Protein AF-A0A3D0TTA3-F1 (afdb_monomer)

Structure (mmCIF, N/CA/C/O backbone):
data_AF-A0A3D0TTA3-F1
#
_entry.id   AF-A0A3D0TTA3-F1
#
loop_
_atom_site.group_PDB
_atom_site.id
_atom_site.type_symbol
_atom_site.label_atom_id
_atom_site.label_alt_id
_atom_site.label_comp_id
_atom_site.label_asym_id
_atom_site.label_entity_id
_atom_site.label_seq_id
_atom_site.pdbx_PDB_ins_code
_atom_site.Cartn_x
_atom_site.Cartn_y
_atom_site.Cartn_z
_atom_site.occupancy
_atom_site.B_iso_or_equiv
_atom_site.auth_seq_id
_atom_site.auth_comp_id
_atom_site.auth_asym_id
_atom_site.auth_atom_id
_atom_site.pdbx_PDB_model_num
ATOM 1 N N . MET A 1 1 ? -46.664 2.300 39.698 1.00 46.31 1 MET A N 1
ATOM 2 C CA . MET A 1 1 ? -46.956 2.041 38.271 1.00 46.31 1 MET A CA 1
ATOM 3 C C . MET A 1 1 ? -46.250 3.146 37.490 1.00 46.31 1 MET A C 1
ATOM 5 O O . MET A 1 1 ? -46.708 4.269 37.565 1.00 46.31 1 MET A O 1
ATOM 9 N N . SER A 1 2 ? -45.075 3.011 36.890 1.00 45.66 2 SER A N 1
ATOM 10 C CA . SER A 1 2 ? -44.279 1.875 36.420 1.00 45.66 2 SER A CA 1
ATOM 11 C C . SER A 1 2 ? -42.806 2.312 36.422 1.00 45.66 2 SER A C 1
ATOM 13 O O . SER A 1 2 ? -42.470 3.299 35.767 1.00 45.66 2 SER A O 1
ATOM 15 N N . GLU A 1 3 ? -41.938 1.603 37.144 1.00 55.78 3 GLU A N 1
ATOM 16 C CA . GLU A 1 3 ? -40.489 1.761 37.000 1.00 55.78 3 GLU A CA 1
ATOM 17 C C . GLU A 1 3 ? -40.091 1.229 35.620 1.00 55.78 3 GLU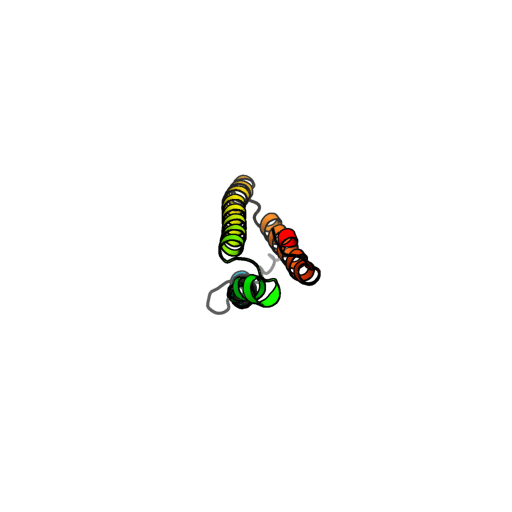 A C 1
ATOM 19 O O . GLU A 1 3 ? -40.266 0.049 35.313 1.00 55.78 3 GLU A O 1
ATOM 24 N N . ILE A 1 4 ? -39.633 2.124 34.747 1.00 57.41 4 ILE A N 1
ATOM 25 C CA . ILE A 1 4 ? -39.170 1.763 33.411 1.00 57.41 4 ILE A CA 1
ATOM 26 C C . ILE A 1 4 ? -37.811 1.086 33.580 1.00 57.41 4 ILE A C 1
ATOM 28 O O . ILE A 1 4 ? -36.808 1.724 33.895 1.00 57.41 4 ILE A O 1
ATOM 32 N N . ASN A 1 5 ? -37.839 -0.232 33.396 1.00 52.06 5 ASN A N 1
ATOM 33 C CA . ASN A 1 5 ? -36.712 -1.147 33.329 1.00 52.06 5 ASN A CA 1
ATOM 34 C C . ASN A 1 5 ? -35.611 -0.567 32.425 1.00 52.06 5 ASN A C 1
ATOM 36 O O . ASN A 1 5 ? -35.766 -0.474 31.204 1.00 52.06 5 ASN A O 1
ATOM 40 N N . GLN A 1 6 ? -34.520 -0.118 33.047 1.00 57.94 6 GLN A N 1
ATOM 41 C CA . GLN A 1 6 ? -33.352 0.393 32.351 1.00 57.94 6 GLN A CA 1
ATOM 42 C C . GLN A 1 6 ? -32.693 -0.765 31.609 1.00 57.94 6 GLN A C 1
ATOM 44 O O . GLN A 1 6 ? -31.997 -1.575 32.212 1.00 57.94 6 GLN A O 1
ATOM 49 N N . ASN A 1 7 ? -32.960 -0.813 30.302 1.00 45.34 7 ASN A N 1
ATOM 50 C CA . ASN A 1 7 ? -32.182 -1.467 29.256 1.00 45.34 7 ASN A CA 1
ATOM 51 C C . ASN A 1 7 ? -30.896 -2.112 29.777 1.00 45.34 7 ASN A C 1
ATOM 53 O O . ASN A 1 7 ? -29.924 -1.413 30.074 1.00 45.34 7 ASN A O 1
ATOM 57 N N . GLU A 1 8 ? -30.888 -3.444 29.829 1.00 54.41 8 GLU A N 1
ATOM 58 C CA . GLU A 1 8 ? -29.677 -4.234 29.987 1.00 54.41 8 GLU A CA 1
ATOM 59 C C . GLU A 1 8 ? -28.659 -3.810 28.922 1.00 54.41 8 GLU A C 1
ATOM 61 O O . GLU A 1 8 ? -28.675 -4.256 27.770 1.00 54.41 8 GLU A O 1
ATOM 66 N N . VAL A 1 9 ? -27.757 -2.909 29.307 1.00 57.34 9 VAL A N 1
ATOM 67 C CA . VAL A 1 9 ? -26.576 -2.562 28.532 1.00 57.34 9 VAL A CA 1
ATOM 68 C C . VAL A 1 9 ? -25.753 -3.839 28.465 1.00 57.34 9 VAL A C 1
ATOM 70 O O . VAL A 1 9 ? -25.035 -4.167 29.412 1.00 57.34 9 VAL A O 1
ATOM 73 N N . LYS A 1 10 ? -25.903 -4.598 27.368 1.00 54.66 10 LYS A N 1
ATOM 74 C CA . LYS A 1 10 ? -25.108 -5.795 27.069 1.00 54.66 10 LYS A CA 1
ATOM 75 C C . LYS A 1 10 ? -23.642 -5.453 27.307 1.00 54.66 10 LYS A C 1
ATOM 77 O O . LYS A 1 10 ? -23.021 -4.764 26.496 1.00 54.66 10 LYS A O 1
ATOM 82 N N . LYS A 1 11 ? -23.102 -5.911 28.443 1.00 53.94 11 LYS A N 1
ATOM 83 C CA . LYS A 1 11 ? -21.694 -5.727 28.789 1.00 53.94 11 LYS A CA 1
ATOM 84 C C . LYS A 1 11 ? -20.886 -6.284 27.618 1.00 53.94 11 LYS A C 1
ATOM 86 O O . LYS A 1 11 ? -21.100 -7.444 27.259 1.00 53.94 11 LYS A O 1
ATOM 91 N N . PRO A 1 12 ? -20.005 -5.488 26.988 1.00 56.84 12 PRO A N 1
ATOM 92 C CA . PRO A 1 12 ? -19.206 -5.983 25.884 1.00 56.84 12 PRO A CA 1
ATOM 93 C C . PRO A 1 12 ? -18.424 -7.185 26.401 1.00 56.84 12 PRO A C 1
ATOM 95 O O . PRO A 1 12 ? -17.673 -7.071 27.370 1.00 56.84 12 PRO A O 1
ATOM 98 N N . THR A 1 13 ? -18.658 -8.348 25.798 1.00 59.16 13 THR A N 1
ATOM 99 C CA . THR A 1 13 ? -17.958 -9.589 26.121 1.00 59.16 13 THR A CA 1
ATOM 100 C C . THR A 1 13 ? -16.466 -9.342 25.913 1.00 59.16 13 THR A C 1
ATOM 102 O O . THR A 1 13 ? -16.001 -9.252 24.775 1.00 59.16 13 THR A O 1
ATOM 105 N N . LYS A 1 14 ? -15.739 -9.136 27.015 1.00 52.34 14 LYS A N 1
ATOM 106 C CA . LYS A 1 14 ? -14.292 -8.926 27.027 1.00 52.34 14 LYS A CA 1
ATOM 107 C C . LYS A 1 14 ? -13.627 -10.286 26.864 1.00 52.34 14 LYS A C 1
ATOM 109 O O . LYS A 1 14 ? -13.604 -11.071 27.805 1.00 52.34 14 LYS A O 1
ATOM 114 N N . PHE A 1 15 ? -13.087 -10.557 25.685 1.00 56.12 15 PHE A N 1
ATOM 115 C CA . PHE A 1 15 ? -12.157 -11.666 25.486 1.00 56.12 15 PHE A CA 1
ATOM 116 C C . PHE A 1 15 ? -10.745 -11.086 25.685 1.00 56.12 15 PHE A C 1
ATOM 118 O O . PHE A 1 15 ? -10.434 -10.046 25.106 1.00 56.12 15 PHE A O 1
ATOM 125 N N . PHE A 1 16 ? -9.931 -11.658 26.580 1.00 63.03 16 PHE A N 1
ATOM 126 C CA . PHE A 1 16 ? -8.595 -11.133 26.947 1.00 63.03 16 PHE A CA 1
ATOM 127 C C . PHE A 1 16 ? -8.538 -9.671 27.461 1.00 63.03 16 PHE A C 1
ATOM 129 O O . PHE A 1 16 ? -7.488 -9.040 27.445 1.00 63.03 16 PHE A O 1
ATOM 136 N N . GLY A 1 17 ? -9.653 -9.094 27.928 1.00 71.44 17 GLY A N 1
ATOM 137 C CA . GLY A 1 17 ? -9.698 -7.692 28.380 1.00 71.44 17 GLY A CA 1
ATOM 138 C C . GLY A 1 17 ? -9.829 -6.651 27.255 1.00 71.44 17 GLY A C 1
ATOM 139 O O . GLY A 1 17 ? -9.994 -5.466 27.546 1.00 71.44 17 GLY A O 1
ATOM 140 N N . LEU A 1 18 ? -9.849 -7.086 25.991 1.00 75.56 18 LEU A N 1
ATOM 141 C CA . LEU A 1 18 ? -10.022 -6.253 24.799 1.00 75.56 18 LEU A CA 1
ATOM 142 C C . LEU A 1 18 ? -11.474 -6.288 24.299 1.00 75.56 18 LEU A C 1
ATOM 144 O O . LEU A 1 18 ? -12.217 -7.249 24.517 1.00 75.56 18 LEU A O 1
ATOM 148 N N . SER A 1 19 ? -11.907 -5.216 23.627 1.00 82.19 19 SER A N 1
ATOM 149 C CA . SER A 1 19 ? -13.245 -5.178 23.027 1.00 82.19 19 SER A CA 1
ATOM 150 C C . SER A 1 19 ? -13.318 -6.090 21.797 1.00 82.19 19 SER A C 1
ATOM 152 O O . SER A 1 19 ? -12.354 -6.212 21.040 1.00 82.19 19 SER A O 1
ATOM 154 N N . ARG A 1 20 ? -14.490 -6.687 21.545 1.00 79.06 20 ARG A N 1
ATOM 155 C CA . ARG A 1 20 ? -14.738 -7.531 20.360 1.00 79.06 20 ARG A CA 1
ATOM 156 C C . ARG A 1 20 ? -14.396 -6.823 19.040 1.00 79.06 20 ARG A C 1
ATOM 158 O O . ARG A 1 20 ? -13.929 -7.469 18.106 1.00 79.06 20 ARG A O 1
ATOM 165 N N . ASN A 1 21 ? -14.578 -5.503 18.981 1.00 80.94 21 ASN A N 1
ATOM 166 C CA . ASN A 1 21 ? -14.219 -4.694 17.816 1.00 80.94 21 ASN A CA 1
ATOM 167 C C . ASN A 1 21 ? -12.706 -4.644 17.589 1.00 80.94 21 ASN A C 1
ATOM 169 O O . ASN A 1 21 ? -12.279 -4.708 16.443 1.00 80.94 21 ASN A O 1
ATOM 173 N N . VAL A 1 22 ? -11.901 -4.572 18.653 1.00 84.88 22 VAL A N 1
ATOM 174 C CA . VAL A 1 22 ? -10.434 -4.557 18.535 1.00 84.88 22 VAL A CA 1
ATOM 175 C C . VAL A 1 22 ? -9.923 -5.899 18.025 1.00 84.88 22 VAL A C 1
ATOM 177 O O . VAL A 1 22 ? -9.110 -5.922 17.112 1.00 84.88 22 VAL A O 1
ATOM 180 N N . ILE A 1 23 ? -10.453 -7.012 18.539 1.00 86.75 23 ILE A N 1
ATOM 181 C CA . ILE A 1 23 ? -10.078 -8.353 18.063 1.00 86.75 23 ILE A CA 1
ATOM 182 C C . ILE A 1 23 ? -10.488 -8.543 16.597 1.00 86.75 23 ILE A C 1
ATOM 184 O O . ILE A 1 23 ? -9.699 -9.036 15.798 1.00 86.75 23 ILE A O 1
ATOM 188 N N . SER A 1 24 ? -11.696 -8.106 16.225 1.00 84.94 24 SER A N 1
ATOM 189 C CA . SER A 1 24 ? -12.188 -8.228 14.845 1.00 84.94 24 SER A CA 1
ATOM 190 C C . SER A 1 24 ? -11.374 -7.369 13.872 1.00 84.94 24 SER A C 1
ATOM 192 O O . SER A 1 24 ? -10.953 -7.863 12.833 1.00 84.94 24 SER A O 1
ATOM 194 N N . MET A 1 25 ? -11.098 -6.106 14.216 1.00 84.56 25 MET A N 1
ATOM 195 C CA . MET A 1 25 ? -10.247 -5.230 13.401 1.00 84.56 25 MET A CA 1
ATOM 196 C C . MET A 1 25 ? -8.805 -5.739 13.332 1.00 84.56 25 MET A C 1
ATOM 198 O O . MET A 1 25 ? -8.194 -5.676 12.271 1.00 84.56 25 MET A O 1
ATOM 202 N N . GLY A 1 26 ? -8.279 -6.280 14.434 1.00 89.06 26 GLY A N 1
ATOM 203 C CA . GLY A 1 26 ? -6.948 -6.879 14.483 1.00 89.06 26 GLY A CA 1
ATOM 204 C C . GLY A 1 26 ? -6.826 -8.082 13.553 1.00 89.06 26 GLY A C 1
ATOM 205 O O . GLY A 1 26 ? -5.880 -8.151 12.780 1.00 89.06 26 GLY A O 1
ATOM 206 N N . ALA A 1 27 ? -7.812 -8.983 13.558 1.00 90.38 27 ALA A N 1
ATOM 207 C CA . ALA A 1 27 ? -7.842 -10.124 12.645 1.00 90.38 27 ALA A CA 1
ATOM 208 C C . ALA A 1 27 ? -7.943 -9.688 11.172 1.00 90.38 27 ALA A C 1
ATOM 210 O O . ALA A 1 27 ? -7.235 -10.228 10.326 1.00 90.38 27 ALA A O 1
ATOM 211 N N . VAL A 1 28 ? -8.787 -8.693 10.866 1.00 86.50 28 VAL A N 1
ATOM 212 C CA . VAL A 1 28 ? -8.924 -8.153 9.502 1.00 86.50 28 VAL A CA 1
ATOM 213 C C . VAL A 1 28 ? -7.622 -7.502 9.029 1.00 86.50 28 VAL A C 1
ATOM 215 O O . VAL A 1 28 ? -7.185 -7.795 7.919 1.00 86.50 28 VAL A O 1
ATOM 218 N N . SER A 1 29 ? -6.982 -6.669 9.860 1.00 84.25 29 SER A N 1
ATOM 219 C CA . SER A 1 29 ? -5.691 -6.048 9.527 1.00 84.25 29 SER A CA 1
ATOM 220 C C . SER A 1 29 ? -4.621 -7.110 9.323 1.00 84.25 29 SER A C 1
ATOM 222 O O . SER A 1 29 ? -3.984 -7.132 8.283 1.00 84.25 29 SER A O 1
ATOM 224 N N . PHE A 1 30 ? -4.502 -8.057 10.255 1.00 90.62 30 PHE A N 1
ATOM 225 C CA . PHE A 1 30 ? -3.515 -9.130 10.173 1.00 90.62 30 PHE A CA 1
ATOM 226 C C . PHE A 1 30 ? -3.626 -9.924 8.866 1.00 90.62 30 PHE A C 1
ATOM 228 O O . PHE A 1 30 ? -2.627 -10.137 8.187 1.00 90.62 30 PHE A O 1
ATOM 235 N N . LEU A 1 31 ? -4.840 -10.333 8.484 1.00 87.56 31 LEU A N 1
ATOM 236 C CA . LEU A 1 31 ? -5.058 -11.063 7.233 1.00 87.56 31 LEU A CA 1
ATOM 237 C C . LEU A 1 31 ? -4.774 -10.198 5.998 1.00 87.56 31 LEU A C 1
ATOM 239 O O . LEU A 1 31 ? -4.237 -10.697 5.006 1.00 87.56 31 LEU A O 1
ATOM 243 N N . ASN A 1 32 ? -5.127 -8.914 6.045 1.00 85.25 32 ASN A N 1
ATOM 244 C CA . ASN A 1 32 ? -4.845 -7.974 4.966 1.00 85.25 32 ASN A CA 1
ATOM 245 C C . ASN A 1 32 ? -3.338 -7.749 4.772 1.00 85.25 32 ASN A C 1
ATOM 247 O O . ASN A 1 32 ? -2.863 -7.758 3.632 1.00 85.25 32 ASN A O 1
ATOM 251 N N . ASP A 1 33 ? -2.610 -7.565 5.869 1.00 86.62 33 ASP A N 1
ATOM 252 C CA . ASP A 1 33 ? -1.176 -7.285 5.872 1.00 86.62 33 ASP A CA 1
ATOM 253 C C . ASP A 1 33 ? -0.410 -8.532 5.425 1.00 86.62 33 ASP A C 1
ATOM 255 O O . ASP A 1 33 ? 0.352 -8.461 4.465 1.00 86.62 33 ASP A O 1
ATOM 259 N N . LEU A 1 34 ? -0.753 -9.709 5.966 1.00 89.88 34 LEU A N 1
ATOM 260 C CA . LEU A 1 34 ? -0.209 -10.993 5.513 1.00 89.88 34 LEU A CA 1
ATOM 261 C C . LEU A 1 34 ? -0.386 -11.191 4.000 1.00 89.88 34 LEU A C 1
ATOM 263 O O . LEU A 1 34 ? 0.553 -11.561 3.303 1.00 89.88 34 LEU A O 1
ATOM 267 N N . SER A 1 35 ? -1.584 -10.915 3.476 1.00 81.88 35 SER A N 1
ATOM 268 C CA . SER A 1 35 ? -1.860 -11.059 2.041 1.00 81.88 35 SER A CA 1
ATOM 269 C C . SER A 1 35 ? -1.046 -10.086 1.186 1.00 81.88 35 SER A C 1
ATOM 271 O O . SER A 1 35 ? -0.681 -10.412 0.059 1.00 81.88 35 SER A O 1
ATOM 273 N N . SER A 1 36 ? -0.810 -8.873 1.683 1.00 78.38 36 SER A N 1
ATOM 274 C CA . SER A 1 36 ? -0.128 -7.822 0.923 1.00 78.38 36 SER A CA 1
ATOM 275 C C . SER A 1 36 ? 1.391 -8.018 0.952 1.00 78.38 36 SER A C 1
ATOM 277 O O . SER A 1 36 ? 2.033 -7.929 -0.097 1.00 78.38 36 SER A O 1
ATOM 279 N N . ASP A 1 37 ? 1.940 -8.415 2.100 1.00 86.31 37 ASP A N 1
ATOM 280 C CA . ASP A 1 37 ? 3.363 -8.722 2.278 1.00 86.31 37 ASP A CA 1
ATOM 281 C C . ASP A 1 37 ? 3.787 -9.977 1.509 1.00 86.31 37 ASP A C 1
ATOM 283 O O . ASP A 1 37 ? 4.926 -10.078 1.060 1.00 86.31 37 ASP A O 1
ATOM 287 N N . MET A 1 38 ? 2.867 -10.921 1.287 1.00 87.12 38 MET A N 1
ATOM 288 C CA . MET A 1 38 ? 3.129 -12.075 0.427 1.00 87.12 38 MET A CA 1
ATOM 289 C C . MET A 1 38 ? 3.298 -11.702 -1.044 1.00 87.12 38 MET A C 1
ATOM 291 O O . MET A 1 38 ? 3.965 -12.440 -1.750 1.00 87.12 38 MET A O 1
ATOM 295 N N . ILE A 1 39 ? 2.698 -10.612 -1.531 1.00 80.81 39 ILE A N 1
ATOM 296 C CA . ILE A 1 39 ? 2.724 -10.240 -2.958 1.00 80.81 39 ILE A CA 1
ATOM 297 C C . ILE A 1 39 ? 3.868 -9.269 -3.253 1.00 80.81 39 ILE A C 1
ATOM 299 O O . ILE A 1 39 ? 4.480 -9.348 -4.319 1.00 80.81 39 ILE A O 1
ATOM 303 N N . PHE A 1 40 ? 4.176 -8.375 -2.312 1.00 80.81 40 PHE A N 1
ATOM 304 C CA . PHE A 1 40 ? 5.137 -7.284 -2.493 1.00 80.81 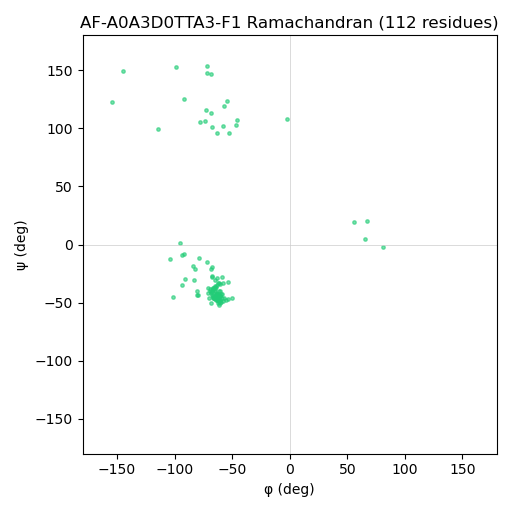40 PHE A CA 1
ATOM 305 C C . PHE A 1 40 ? 6.499 -7.726 -3.072 1.00 80.81 40 PHE A C 1
ATOM 307 O O . PHE A 1 40 ? 6.938 -7.133 -4.057 1.00 80.81 40 PHE A O 1
ATOM 314 N N . PRO A 1 41 ? 7.138 -8.809 -2.577 1.00 83.75 41 PRO A N 1
ATOM 315 C CA . PRO A 1 41 ? 8.428 -9.275 -3.095 1.00 83.75 41 PRO A CA 1
ATOM 316 C C . PRO A 1 41 ? 8.358 -9.841 -4.519 1.00 83.75 41 PRO A C 1
ATOM 318 O O . PRO A 1 41 ? 9.375 -9.914 -5.209 1.00 83.75 41 PRO A O 1
ATOM 321 N N . PHE A 1 42 ? 7.174 -10.260 -4.972 1.00 83.81 42 PHE A N 1
ATOM 322 C CA . PHE A 1 42 ? 6.995 -10.831 -6.305 1.00 83.81 42 PHE A CA 1
ATOM 323 C C . PHE A 1 42 ? 6.848 -9.762 -7.388 1.00 83.81 42 PHE A C 1
ATOM 325 O O . PHE A 1 42 ? 7.115 -10.070 -8.547 1.00 83.81 42 PHE A O 1
ATOM 332 N N . ILE A 1 43 ? 6.477 -8.521 -7.051 1.00 82.38 43 ILE A N 1
ATOM 333 C CA . ILE A 1 43 ? 6.289 -7.445 -8.039 1.00 82.38 43 ILE A CA 1
ATOM 334 C C . ILE A 1 43 ? 7.593 -7.152 -8.811 1.00 82.38 43 ILE A C 1
ATOM 336 O O . ILE A 1 43 ? 7.558 -7.209 -10.044 1.00 82.38 43 ILE A O 1
ATOM 340 N N . PRO A 1 44 ? 8.759 -6.938 -8.163 1.00 83.81 44 PRO A N 1
ATOM 341 C CA . PRO A 1 44 ? 10.021 -6.720 -8.876 1.00 83.81 44 PRO A CA 1
ATOM 342 C C . PRO A 1 44 ? 10.422 -7.912 -9.747 1.00 83.81 44 PRO A C 1
ATOM 344 O O . PRO A 1 44 ? 10.881 -7.743 -10.878 1.00 83.81 44 PRO A O 1
ATOM 347 N N . ILE A 1 45 ? 10.221 -9.130 -9.235 1.00 85.94 45 ILE A N 1
ATOM 348 C CA . ILE A 1 45 ? 10.566 -10.373 -9.934 1.00 85.94 45 ILE A CA 1
ATOM 349 C C . ILE A 1 45 ? 9.677 -10.551 -11.167 1.00 85.94 45 ILE A C 1
ATOM 351 O O . ILE A 1 45 ? 10.182 -10.861 -12.242 1.00 85.94 45 ILE A O 1
ATOM 355 N N . PHE A 1 46 ? 8.374 -10.303 -11.054 1.00 82.19 46 PHE A N 1
ATOM 356 C CA . PHE A 1 46 ? 7.433 -10.388 -12.168 1.00 82.19 46 PHE A CA 1
ATOM 357 C C . PHE A 1 46 ? 7.731 -9.338 -13.247 1.00 82.19 46 PHE A C 1
ATOM 359 O O . PHE A 1 46 ? 7.824 -9.671 -14.430 1.00 82.19 46 PHE A O 1
ATOM 366 N N . LEU A 1 47 ? 7.960 -8.085 -12.843 1.00 81.12 47 LEU A N 1
ATOM 367 C CA . LEU A 1 47 ? 8.280 -6.997 -13.768 1.00 81.12 47 LEU A CA 1
ATOM 368 C C . LEU A 1 47 ? 9.577 -7.264 -14.541 1.00 81.12 47 LEU A C 1
ATOM 370 O O . LEU A 1 47 ? 9.618 -7.074 -15.754 1.00 81.12 47 LEU A O 1
ATOM 374 N N . THR A 1 48 ? 10.622 -7.741 -13.868 1.00 85.06 48 THR A N 1
ATOM 375 C CA . THR A 1 48 ? 11.925 -7.991 -14.509 1.00 85.06 48 THR A CA 1
ATOM 376 C C . THR A 1 48 ? 11.970 -9.307 -15.282 1.00 85.06 48 THR A C 1
ATOM 378 O O . THR A 1 48 ? 12.469 -9.337 -16.404 1.00 85.06 48 THR A O 1
ATOM 381 N N . SER A 1 49 ? 11.437 -10.391 -14.714 1.00 81.50 49 SER A N 1
ATOM 382 C CA . SER A 1 49 ? 11.614 -11.750 -15.249 1.00 81.50 49 SER A CA 1
ATOM 383 C C . SER A 1 49 ? 10.525 -12.169 -16.236 1.00 81.50 49 SER A C 1
ATOM 385 O O . SER A 1 49 ? 10.802 -12.963 -17.129 1.00 81.50 49 SER A O 1
ATOM 387 N N . VAL A 1 50 ? 9.296 -11.658 -16.096 1.00 78.88 50 VAL A N 1
ATOM 388 C CA . VAL A 1 50 ? 8.168 -12.008 -16.984 1.00 78.88 50 VAL A CA 1
ATOM 389 C C . VAL A 1 50 ? 7.930 -10.917 -18.022 1.00 78.88 50 VAL A C 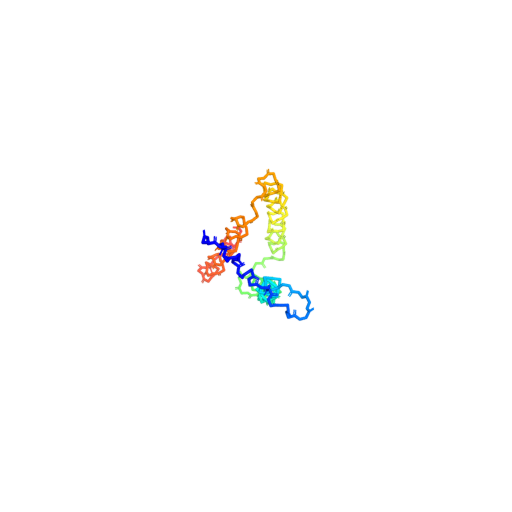1
ATOM 391 O O . VAL A 1 50 ? 7.763 -11.210 -19.202 1.00 78.88 50 VAL A O 1
ATOM 394 N N . LEU A 1 51 ? 7.935 -9.655 -17.592 1.00 76.75 51 LEU A N 1
ATOM 395 C CA . LEU A 1 51 ? 7.654 -8.504 -18.457 1.00 76.75 51 LEU A CA 1
ATOM 396 C C . LEU A 1 51 ? 8.912 -7.887 -19.093 1.00 76.75 51 LEU A C 1
ATOM 398 O O . LEU A 1 51 ? 8.785 -7.024 -19.959 1.00 76.75 51 LEU A O 1
ATOM 402 N N . GLY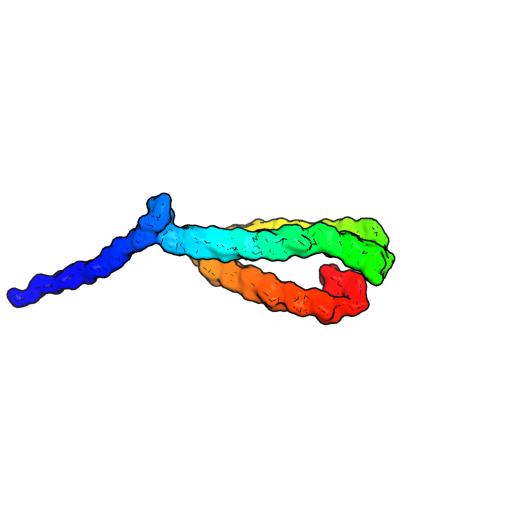 A 1 52 ? 10.114 -8.312 -18.686 1.00 81.81 52 GLY A N 1
ATOM 403 C CA . GLY A 1 52 ? 11.382 -7.813 -19.231 1.00 81.81 52 GLY A CA 1
ATOM 404 C C . GLY A 1 52 ? 11.677 -6.344 -18.904 1.00 81.81 52 GLY A C 1
ATOM 405 O O . GLY A 1 52 ? 12.457 -5.701 -19.608 1.00 81.81 52 GLY A O 1
ATOM 406 N N . ALA A 1 53 ? 11.042 -5.782 -17.871 1.00 82.81 53 ALA A N 1
ATOM 407 C CA . ALA A 1 53 ? 11.251 -4.399 -17.463 1.00 82.81 53 ALA A CA 1
ATOM 408 C C . ALA A 1 53 ? 12.658 -4.194 -16.877 1.00 82.81 53 ALA A C 1
ATOM 410 O O . ALA A 1 53 ? 13.213 -5.065 -16.205 1.00 82.81 53 ALA A O 1
ATOM 411 N N . SER A 1 54 ? 13.233 -3.011 -17.097 1.00 86.19 54 SER A N 1
ATOM 412 C CA . SER A 1 54 ? 14.525 -2.651 -16.513 1.00 86.19 54 SER A CA 1
ATOM 413 C C . SER A 1 54 ? 14.407 -2.404 -15.006 1.00 86.19 54 SER A C 1
ATOM 415 O O . SER A 1 54 ? 13.367 -1.978 -14.503 1.00 86.19 54 SER A O 1
ATOM 417 N N . THR A 1 55 ? 15.500 -2.599 -14.268 1.00 85.31 55 THR A N 1
ATOM 418 C CA . THR A 1 55 ? 15.566 -2.290 -12.827 1.00 85.31 55 THR A CA 1
ATOM 419 C C . THR A 1 55 ? 15.260 -0.819 -12.527 1.00 85.31 55 THR A C 1
ATOM 421 O O . THR A 1 55 ? 14.626 -0.515 -11.521 1.00 85.31 55 THR A O 1
ATOM 424 N N . ALA A 1 56 ? 15.634 0.094 -13.430 1.00 87.69 56 ALA A N 1
ATOM 425 C CA . ALA A 1 56 ? 15.284 1.511 -13.336 1.00 87.69 56 ALA A CA 1
ATOM 426 C C . ALA A 1 56 ? 13.765 1.755 -13.436 1.00 87.69 56 ALA A C 1
ATOM 428 O O . ALA A 1 56 ? 13.237 2.622 -12.744 1.00 87.69 56 ALA A O 1
ATOM 429 N N . PHE A 1 57 ? 13.053 0.981 -14.264 1.00 84.38 57 PHE A N 1
ATOM 430 C CA . PHE A 1 57 ? 11.598 1.074 -14.383 1.00 84.38 57 PHE A CA 1
ATOM 431 C C . PHE A 1 57 ? 10.889 0.563 -13.123 1.00 84.38 57 PHE A C 1
ATOM 433 O O . PHE A 1 57 ? 9.953 1.203 -12.655 1.00 84.38 57 PHE A O 1
ATOM 440 N N . VAL A 1 58 ? 11.374 -0.532 -12.525 1.00 86.62 58 VAL A N 1
ATOM 441 C CA . VAL A 1 58 ? 10.861 -1.025 -11.232 1.00 86.62 58 VAL A CA 1
ATOM 442 C C . VAL A 1 58 ? 11.010 0.038 -10.144 1.00 86.62 58 VAL A C 1
ATOM 444 O O . VAL A 1 58 ? 10.042 0.331 -9.449 1.00 86.62 58 VAL A O 1
ATOM 447 N N . GLY A 1 59 ? 12.180 0.682 -10.055 1.00 88.81 59 GLY A N 1
ATOM 448 C CA . GLY A 1 59 ? 12.402 1.770 -9.098 1.00 88.81 59 GLY A CA 1
ATOM 449 C C . GLY A 1 59 ? 11.482 2.977 -9.320 1.00 88.81 59 GLY A C 1
ATOM 450 O O . GLY A 1 59 ? 11.059 3.612 -8.356 1.00 88.81 59 GLY A O 1
ATOM 451 N N . LEU A 1 60 ? 11.119 3.280 -10.572 1.00 91.00 60 LEU A N 1
ATOM 452 C CA . LEU A 1 60 ? 10.123 4.310 -10.885 1.00 91.00 60 LEU A CA 1
ATOM 453 C C . LEU A 1 60 ? 8.723 3.929 -10.391 1.00 91.00 60 LEU A C 1
ATOM 455 O O . LEU A 1 60 ? 8.054 4.761 -9.783 1.00 91.00 60 LEU A O 1
ATOM 459 N N . VAL A 1 61 ? 8.294 2.687 -10.633 1.00 86.75 61 VAL A N 1
ATOM 460 C CA . VAL A 1 61 ? 6.987 2.179 -10.186 1.00 86.75 61 VAL A CA 1
ATOM 461 C C . VAL A 1 61 ? 6.899 2.195 -8.662 1.00 86.75 61 VAL A C 1
ATOM 463 O O . VAL A 1 61 ? 5.952 2.760 -8.116 1.00 86.75 61 VAL A O 1
ATOM 466 N N . GLU A 1 62 ? 7.900 1.647 -7.969 1.00 85.38 62 GLU A N 1
ATOM 467 C CA . GLU A 1 62 ? 7.950 1.663 -6.502 1.00 85.38 62 GLU A CA 1
ATOM 468 C C . GLU A 1 62 ? 7.967 3.097 -5.963 1.00 85.38 62 GLU A C 1
ATOM 470 O O . GLU A 1 62 ? 7.197 3.424 -5.061 1.00 85.38 62 GLU A O 1
ATOM 475 N N . GLY A 1 63 ? 8.765 3.984 -6.565 1.00 90.62 63 GLY A N 1
ATOM 476 C CA . GLY A 1 63 ? 8.836 5.388 -6.166 1.00 90.62 63 GLY A CA 1
ATOM 477 C C . GLY A 1 63 ? 7.505 6.130 -6.316 1.00 90.62 63 GLY A C 1
ATOM 478 O O . GLY A 1 63 ? 7.102 6.859 -5.407 1.00 90.62 63 GLY A O 1
ATOM 479 N N . ILE A 1 64 ? 6.795 5.940 -7.432 1.00 91.81 64 ILE A N 1
ATOM 480 C CA . ILE A 1 64 ? 5.484 6.568 -7.667 1.00 91.81 64 ILE A CA 1
ATOM 481 C C . ILE A 1 64 ? 4.431 5.986 -6.722 1.00 91.81 64 ILE A C 1
ATOM 483 O O 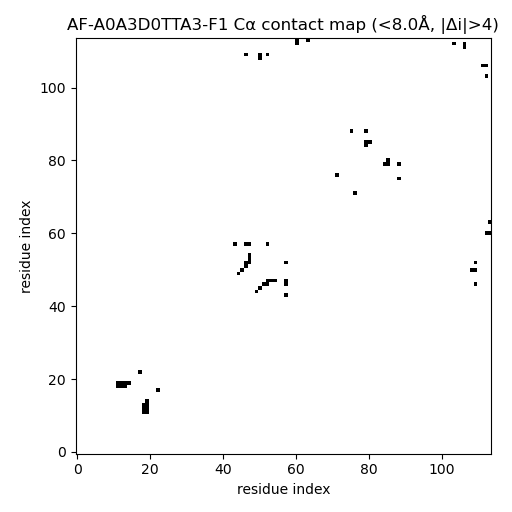. ILE A 1 64 ? 3.640 6.747 -6.150 1.00 91.81 64 ILE A O 1
ATOM 487 N N . ALA A 1 65 ? 4.438 4.668 -6.515 1.00 87.00 65 ALA A N 1
ATOM 488 C CA . ALA A 1 65 ? 3.530 3.996 -5.595 1.00 87.00 65 ALA A CA 1
ATOM 489 C C . ALA A 1 65 ? 3.699 4.527 -4.163 1.00 87.00 65 ALA A C 1
ATOM 491 O O . ALA A 1 65 ? 2.716 4.952 -3.545 1.00 87.00 65 ALA A O 1
ATOM 492 N N . ASP A 1 66 ? 4.934 4.593 -3.660 1.00 88.62 66 ASP A N 1
ATOM 493 C CA . ASP A 1 66 ? 5.213 5.067 -2.302 1.00 88.62 66 ASP A CA 1
ATOM 494 C C . ASP A 1 66 ? 4.953 6.566 -2.131 1.00 88.62 66 ASP A C 1
ATOM 496 O O . ASP A 1 66 ? 4.399 6.989 -1.106 1.00 88.62 66 ASP A O 1
ATOM 500 N N . ALA A 1 67 ? 5.283 7.383 -3.135 1.00 92.88 67 ALA A N 1
ATOM 501 C CA . ALA A 1 67 ? 4.971 8.810 -3.125 1.00 92.88 67 ALA A CA 1
ATOM 502 C C . ALA A 1 67 ? 3.455 9.042 -3.063 1.00 92.88 67 ALA A C 1
ATOM 504 O O . ALA A 1 67 ? 2.969 9.802 -2.217 1.00 92.88 67 ALA A O 1
ATOM 505 N N . THR A 1 68 ? 2.696 8.338 -3.905 1.00 89.56 68 THR A N 1
ATOM 506 C CA . THR A 1 68 ? 1.232 8.430 -3.958 1.00 89.56 68 THR A CA 1
ATOM 507 C C . THR A 1 68 ? 0.617 7.972 -2.642 1.00 89.56 68 THR A C 1
ATOM 509 O O . THR A 1 68 ? -0.193 8.693 -2.056 1.00 89.56 68 THR A O 1
ATOM 512 N N . ALA A 1 69 ? 1.049 6.822 -2.117 1.00 87.62 69 ALA A N 1
ATOM 513 C CA . ALA A 1 69 ? 0.576 6.300 -0.842 1.00 87.62 69 ALA A CA 1
ATOM 514 C C . ALA A 1 69 ? 0.868 7.269 0.312 1.00 87.62 69 ALA A C 1
ATOM 516 O O . ALA A 1 69 ? 0.007 7.497 1.164 1.00 87.62 69 ALA A O 1
ATOM 517 N N . SER A 1 70 ? 2.056 7.870 0.339 1.00 90.69 70 SER A N 1
ATOM 518 C CA . SER A 1 70 ? 2.458 8.811 1.389 1.00 90.69 70 SER A CA 1
ATOM 519 C C . SER A 1 70 ? 1.641 10.101 1.351 1.00 90.69 70 SER A C 1
ATOM 521 O O . SER A 1 70 ? 1.133 10.536 2.389 1.00 90.69 70 SER A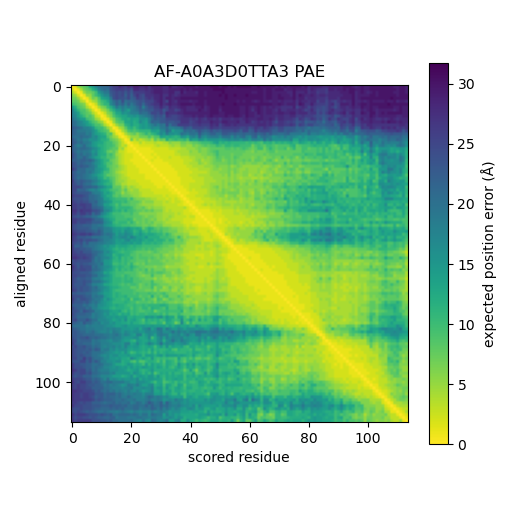 O 1
ATOM 523 N N . ILE A 1 71 ? 1.433 10.676 0.164 1.00 92.81 71 ILE A N 1
ATOM 524 C CA . ILE A 1 71 ? 0.573 11.855 -0.013 1.00 92.81 71 ILE A CA 1
ATOM 525 C C . ILE A 1 71 ? -0.856 11.530 0.428 1.00 92.81 71 ILE A C 1
ATOM 527 O O . ILE A 1 71 ? -1.453 12.276 1.210 1.00 92.81 71 ILE A O 1
ATOM 531 N N . LEU A 1 72 ? -1.394 10.392 -0.018 1.00 88.19 72 LEU A N 1
ATOM 532 C CA . LEU A 1 72 ? -2.765 9.998 0.282 1.00 88.19 72 LEU A CA 1
ATOM 533 C C . LEU A 1 72 ? -2.971 9.750 1.781 1.00 88.19 72 LEU A C 1
ATOM 535 O O . LEU A 1 72 ? -3.976 10.202 2.324 1.00 88.19 72 LEU A O 1
ATOM 539 N N . LYS A 1 73 ? -2.007 9.128 2.477 1.00 86.75 73 LYS A N 1
ATOM 540 C CA . LYS A 1 73 ? -2.035 8.967 3.945 1.00 86.75 73 LYS A CA 1
ATOM 541 C C . LYS A 1 73 ? -2.140 10.318 4.654 1.00 86.75 73 LYS A C 1
ATOM 543 O O . LYS A 1 73 ? -2.970 10.469 5.548 1.00 86.75 73 LYS A O 1
ATOM 548 N N . VAL A 1 74 ? -1.339 11.307 4.249 1.00 90.44 74 VAL A N 1
ATOM 549 C CA . VAL A 1 74 ? -1.346 12.644 4.870 1.00 90.44 74 VAL A CA 1
ATOM 550 C C . VAL A 1 74 ? -2.663 13.373 4.601 1.00 90.44 74 VAL A C 1
ATOM 552 O O . VAL A 1 74 ? -3.252 13.942 5.524 1.00 90.44 74 VAL A O 1
ATOM 555 N N . VAL A 1 75 ? -3.143 13.353 3.356 1.00 87.94 75 VAL A N 1
ATOM 556 C CA . VAL A 1 75 ? -4.382 14.039 2.963 1.00 87.94 75 VAL A CA 1
ATOM 557 C C . VAL A 1 75 ? -5.600 13.375 3.605 1.00 87.94 75 VAL A C 1
ATOM 559 O O . VAL A 1 75 ? -6.395 14.059 4.250 1.00 87.94 75 VAL A O 1
ATOM 562 N N . ALA A 1 76 ? -5.731 12.052 3.486 1.00 84.75 76 ALA A N 1
ATOM 563 C CA . ALA A 1 76 ? -6.850 11.300 4.046 1.00 84.75 76 ALA A CA 1
ATOM 564 C C . ALA A 1 76 ? -6.840 11.322 5.579 1.00 84.75 76 ALA A C 1
ATOM 566 O O . ALA A 1 76 ? -7.901 11.460 6.183 1.00 84.75 76 ALA A O 1
ATOM 567 N N . GLY A 1 77 ? -5.662 11.259 6.208 1.00 85.88 77 GLY A N 1
ATOM 568 C CA . GLY A 1 77 ? -5.513 11.396 7.657 1.00 85.88 77 GLY A CA 1
ATOM 569 C C . GLY A 1 77 ? -5.992 12.761 8.149 1.00 85.88 77 GLY A C 1
ATOM 570 O O . GLY A 1 77 ? -6.888 12.832 8.989 1.00 85.88 77 GLY A O 1
ATOM 571 N N . ARG A 1 78 ? -5.492 13.853 7.549 1.00 87.50 78 ARG A N 1
ATOM 572 C CA . ARG A 1 78 ? -5.932 15.217 7.899 1.00 87.50 78 ARG A CA 1
ATOM 573 C C . ARG A 1 78 ? -7.424 15.432 7.654 1.00 87.50 78 ARG A C 1
ATOM 575 O O . ARG A 1 78 ? -8.078 16.090 8.460 1.00 87.50 78 ARG A O 1
ATOM 582 N N . LEU A 1 79 ? -7.966 14.906 6.555 1.00 84.44 79 LEU A N 1
ATOM 583 C CA . LEU A 1 79 ? -9.380 15.066 6.218 1.00 84.44 79 LEU A CA 1
ATOM 584 C C . LEU A 1 79 ? -10.289 14.257 7.158 1.00 84.44 79 LEU A C 1
ATOM 586 O O . LEU A 1 79 ? -11.292 14.783 7.639 1.00 84.44 79 LEU A O 1
ATOM 590 N N . SER A 1 80 ? -9.898 13.021 7.477 1.00 85.81 80 SER A N 1
ATOM 591 C CA . SER A 1 80 ? -10.584 12.164 8.449 1.00 85.81 80 SER A CA 1
ATOM 592 C C . SER A 1 80 ? -10.602 12.793 9.842 1.00 85.81 80 SER A C 1
ATOM 594 O O . SER A 1 80 ? -11.646 12.810 10.498 1.00 85.81 80 SER A O 1
ATOM 596 N N . ASP A 1 81 ? -9.474 13.350 10.286 1.00 83.94 81 ASP A N 1
ATOM 597 C CA . ASP A 1 81 ? -9.378 13.986 11.600 1.00 83.94 81 ASP A CA 1
ATOM 598 C C . ASP A 1 81 ? -10.151 15.309 11.658 1.00 83.94 81 ASP A C 1
ATOM 600 O O . ASP A 1 81 ? -10.827 15.574 12.651 1.00 83.94 81 ASP A O 1
ATOM 604 N N . LYS A 1 82 ? -10.148 16.102 10.575 1.00 84.81 82 LYS A N 1
ATOM 605 C CA . LYS A 1 82 ? -10.928 17.348 10.488 1.00 84.81 82 LYS A CA 1
ATOM 606 C C . LYS A 1 82 ? -12.438 17.106 10.566 1.00 84.81 82 LYS A C 1
ATOM 608 O O . LYS A 1 82 ? -13.157 17.950 11.093 1.00 84.81 82 LYS A O 1
ATOM 613 N N . TRP A 1 83 ? -12.933 15.996 10.017 1.00 83.19 83 TRP A N 1
ATOM 614 C CA . TRP A 1 83 ? -14.367 15.676 10.007 1.00 83.19 83 TRP A CA 1
ATOM 615 C C . TRP A 1 83 ? -14.812 14.794 11.181 1.00 83.19 83 TRP A C 1
ATOM 617 O O . TRP A 1 83 ? -16.009 14.585 11.362 1.00 83.19 83 TRP A O 1
ATOM 627 N N . GLY A 1 84 ? -13.880 14.252 11.972 1.00 77.56 84 GLY A N 1
ATOM 628 C CA . GLY A 1 84 ? -14.182 13.402 13.130 1.00 77.56 84 GLY A CA 1
ATOM 629 C C . GLY A 1 84 ? -14.844 12.055 12.792 1.00 77.56 84 GLY A C 1
ATOM 630 O O . GLY A 1 84 ? -15.193 11.297 13.697 1.00 77.56 84 GLY A O 1
ATOM 631 N N . VAL A 1 85 ? -15.005 11.721 11.506 1.00 74.69 85 VAL A N 1
ATOM 632 C CA . VAL A 1 85 ? -15.678 10.506 11.021 1.00 74.69 85 VAL A CA 1
ATOM 633 C C . VAL A 1 85 ? -14.692 9.588 10.307 1.00 74.69 85 VAL A C 1
ATOM 635 O O . VAL A 1 85 ? -14.397 9.752 9.134 1.00 74.69 85 VAL A O 1
ATOM 638 N N . ARG A 1 86 ? -14.202 8.563 11.008 1.00 75.69 86 ARG A N 1
ATOM 639 C CA . ARG A 1 86 ? -13.160 7.650 10.489 1.00 75.69 86 ARG A CA 1
ATOM 640 C C . ARG A 1 86 ? -13.710 6.530 9.598 1.00 75.69 86 ARG A C 1
ATOM 642 O O . ARG A 1 86 ? -13.051 6.064 8.676 1.00 75.69 86 ARG A O 1
ATOM 649 N N . LYS A 1 87 ? -14.950 6.105 9.863 1.00 75.25 87 LYS A N 1
ATOM 650 C CA . LYS A 1 87 ? -15.567 4.915 9.255 1.00 75.25 87 LYS A CA 1
ATOM 651 C C . LYS A 1 87 ? -15.697 4.995 7.718 1.00 75.25 87 LYS A C 1
ATOM 653 O O . LYS A 1 87 ? -15.351 4.008 7.075 1.00 75.25 87 LYS A O 1
ATOM 658 N N . PRO A 1 88 ? -16.129 6.119 7.107 1.00 80.38 88 PRO A N 1
ATOM 659 C CA . PRO A 1 88 ? -16.254 6.211 5.649 1.00 80.38 88 PRO A CA 1
ATOM 660 C C . PRO A 1 88 ? -14.903 6.161 4.925 1.00 80.38 88 PRO A C 1
ATOM 662 O O . PRO A 1 88 ? -14.786 5.469 3.920 1.00 80.38 88 PRO A O 1
ATOM 665 N N . PHE A 1 89 ? -13.870 6.824 5.461 1.00 79.81 89 PHE A N 1
ATOM 666 C CA . PHE A 1 89 ? -12.525 6.822 4.871 1.00 79.81 89 PHE A CA 1
ATOM 667 C C . PHE A 1 89 ? -11.903 5.426 4.871 1.00 79.81 89 PHE A C 1
ATOM 669 O O . PHE A 1 89 ? -11.340 5.001 3.864 1.00 79.81 89 PHE A O 1
ATOM 676 N N . THR A 1 90 ? -12.060 4.679 5.969 1.00 77.81 90 THR A N 1
ATOM 677 C CA . THR A 1 90 ? -11.588 3.292 6.050 1.00 77.81 90 THR A CA 1
ATOM 678 C C . THR A 1 90 ? -12.326 2.388 5.064 1.00 77.81 90 THR A C 1
ATOM 680 O O . THR A 1 90 ? -11.685 1.649 4.323 1.00 77.81 90 THR A O 1
ATOM 683 N N . VAL A 1 91 ? -13.662 2.457 5.012 1.00 84.62 91 VAL A N 1
ATOM 684 C CA . VAL A 1 91 ? -14.458 1.621 4.095 1.00 84.62 91 VAL A CA 1
ATOM 685 C C . VAL A 1 91 ? -14.115 1.926 2.640 1.00 84.62 91 VAL A C 1
ATOM 687 O O . VAL A 1 91 ? -13.942 0.997 1.854 1.00 84.62 91 VAL A O 1
ATOM 690 N N . PHE A 1 92 ? -13.967 3.202 2.286 1.00 86.06 92 PHE A N 1
ATOM 691 C CA . PHE A 1 92 ? -13.595 3.607 0.936 1.00 86.06 92 PHE A CA 1
ATOM 692 C C . PHE A 1 92 ? -12.213 3.073 0.538 1.00 86.06 92 PHE A C 1
ATOM 694 O O . PHE A 1 92 ? -12.091 2.437 -0.506 1.00 86.06 92 PHE A O 1
ATOM 701 N N . GLY A 1 93 ? -11.197 3.250 1.392 1.00 83.12 93 GLY A N 1
ATOM 702 C CA . GLY A 1 93 ? -9.839 2.771 1.114 1.00 83.12 93 GLY A CA 1
ATOM 703 C C . GLY A 1 93 ? -9.759 1.251 0.944 1.00 83.12 93 GLY A C 1
ATOM 704 O O . GLY A 1 93 ? -9.157 0.764 -0.014 1.00 83.12 93 GLY A O 1
ATOM 705 N N . TYR A 1 94 ? -10.430 0.497 1.820 1.00 82.12 94 TYR A N 1
ATOM 706 C CA . TYR A 1 94 ? -10.480 -0.964 1.713 1.00 82.12 94 TYR A CA 1
ATOM 707 C C . TYR A 1 94 ? -11.256 -1.438 0.480 1.00 82.12 94 TYR A C 1
ATOM 709 O O . TYR A 1 94 ? -10.806 -2.357 -0.202 1.00 82.12 94 TYR A O 1
ATOM 717 N N . SER A 1 95 ? -12.384 -0.799 0.157 1.00 84.06 95 SER A N 1
ATOM 718 C CA . SER A 1 95 ? -13.175 -1.142 -1.034 1.00 84.06 95 SER A CA 1
ATOM 719 C C . SER A 1 95 ? -12.387 -0.875 -2.313 1.00 84.06 95 SER A C 1
ATOM 721 O O . SER A 1 95 ? -12.379 -1.704 -3.219 1.00 84.06 95 SER A O 1
ATOM 723 N N . LEU A 1 96 ? -11.664 0.247 -2.363 1.00 84.25 96 LEU A N 1
ATOM 724 C CA . LEU A 1 96 ? -10.800 0.585 -3.487 1.00 84.25 96 LEU A CA 1
ATOM 725 C C . LEU A 1 96 ? -9.681 -0.454 -3.657 1.00 84.25 96 LEU A C 1
ATOM 727 O O . LEU A 1 96 ? -9.499 -0.968 -4.756 1.00 84.25 96 LEU A O 1
ATOM 731 N N . SER A 1 97 ? -8.998 -0.843 -2.574 1.00 79.25 97 SER A N 1
ATOM 732 C CA . SER A 1 97 ? -7.994 -1.921 -2.614 1.00 79.25 97 SER A CA 1
ATOM 733 C C . SER A 1 97 ? -8.569 -3.257 -3.091 1.00 79.25 97 SER A C 1
ATOM 735 O O . SER A 1 97 ? -7.941 -3.948 -3.894 1.00 79.25 97 SER A O 1
ATOM 737 N N . ALA A 1 98 ? -9.764 -3.623 -2.623 1.00 80.00 98 ALA A N 1
ATOM 738 C CA . ALA A 1 98 ? -10.416 -4.872 -3.003 1.00 80.00 98 ALA A CA 1
ATOM 739 C C . ALA A 1 98 ? -10.775 -4.924 -4.496 1.00 80.00 98 ALA A C 1
ATOM 741 O O . ALA A 1 98 ? -10.757 -6.005 -5.076 1.00 80.00 98 ALA A O 1
ATOM 742 N N . ILE A 1 99 ? -11.064 -3.776 -5.117 1.00 85.06 99 ILE A N 1
ATOM 743 C CA . ILE A 1 99 ? -11.340 -3.677 -6.556 1.00 85.06 99 ILE A CA 1
ATOM 744 C C . ILE A 1 99 ? -10.035 -3.654 -7.359 1.00 85.06 99 ILE A C 1
ATOM 746 O O . ILE A 1 99 ? -9.931 -4.357 -8.357 1.00 85.06 99 ILE A O 1
ATOM 750 N N . MET A 1 100 ? -9.021 -2.901 -6.923 1.00 80.12 100 MET A N 1
ATOM 751 C CA . MET A 1 100 ? -7.757 -2.768 -7.663 1.00 80.12 100 MET A CA 1
ATOM 752 C C . MET A 1 100 ? -6.977 -4.088 -7.767 1.00 80.12 100 MET A C 1
ATOM 754 O O . MET A 1 100 ? -6.392 -4.370 -8.810 1.00 80.12 100 MET A O 1
ATOM 758 N N . LYS A 1 101 ? -6.998 -4.931 -6.723 1.00 73.75 101 LYS A N 1
ATOM 759 C CA . LYS A 1 101 ? -6.269 -6.215 -6.709 1.00 73.75 101 LYS A CA 1
ATOM 760 C C . LYS A 1 101 ? -6.682 -7.155 -7.869 1.00 73.75 101 LYS A C 1
ATOM 762 O O . LYS A 1 101 ? -5.791 -7.632 -8.564 1.00 73.75 101 LYS A O 1
ATOM 767 N N . PRO A 1 102 ? -7.978 -7.399 -8.149 1.00 78.94 102 PRO A N 1
ATOM 768 C CA . PRO A 1 102 ? -8.425 -8.124 -9.344 1.00 78.94 102 PRO A CA 1
ATOM 769 C C . PRO A 1 102 ? -8.076 -7.462 -10.679 1.00 78.94 102 PRO A C 1
ATOM 771 O O . PRO A 1 102 ? -7.830 -8.176 -11.648 1.00 78.94 102 PRO A O 1
ATOM 774 N N . LEU A 1 103 ? -8.045 -6.125 -10.760 1.00 78.44 103 LEU A N 1
ATOM 775 C CA . LEU A 1 103 ? -7.688 -5.442 -12.010 1.00 78.44 103 LEU A CA 1
ATOM 7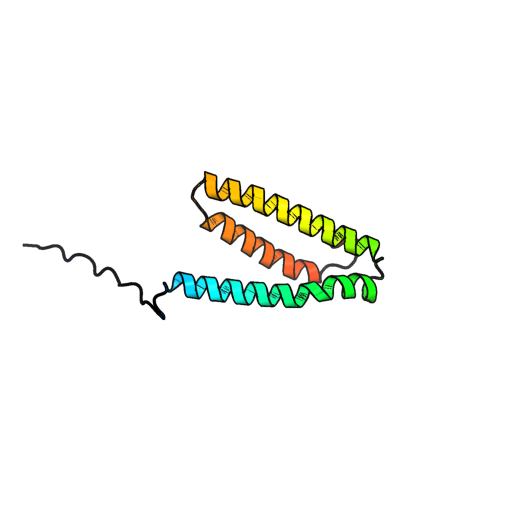76 C C . LEU A 1 103 ? -6.253 -5.756 -12.449 1.00 78.44 103 LEU A C 1
ATOM 778 O O . LEU A 1 103 ? -6.003 -5.829 -13.650 1.00 78.44 103 LEU A O 1
ATOM 782 N N . LEU A 1 104 ? -5.347 -6.047 -11.506 1.00 69.38 104 LEU A N 1
ATOM 783 C CA . LEU A 1 104 ? -3.985 -6.480 -11.830 1.00 69.38 104 LEU A CA 1
ATOM 784 C C . LEU A 1 104 ? -3.951 -7.757 -12.685 1.00 69.38 104 LEU A C 1
ATOM 786 O O . LEU A 1 104 ? -3.029 -7.921 -13.481 1.00 69.38 104 LEU A O 1
ATOM 790 N N . ALA A 1 105 ? -4.958 -8.632 -12.584 1.00 70.56 105 ALA A N 1
ATOM 791 C CA . ALA A 1 105 ? -5.042 -9.848 -13.397 1.00 70.56 105 ALA A CA 1
ATOM 792 C C . ALA A 1 105 ? -5.286 -9.563 -14.891 1.00 70.56 105 ALA A C 1
ATOM 794 O O . ALA A 1 105 ? -5.020 -10.422 -15.727 1.00 70.56 105 ALA A O 1
ATOM 795 N N . PHE A 1 106 ? -5.773 -8.365 -15.233 1.00 76.69 106 PHE A N 1
ATOM 796 C CA . PHE A 1 106 ? -6.013 -7.934 -16.615 1.00 76.69 106 PHE A CA 1
ATOM 797 C C . PHE A 1 106 ? -4.848 -7.132 -17.205 1.00 76.69 106 PHE A C 1
ATOM 799 O O . PHE A 1 106 ? -4.927 -6.679 -18.347 1.00 76.69 106 PHE A O 1
ATOM 806 N N . THR A 1 107 ? -3.769 -6.947 -16.444 1.00 74.06 107 THR A N 1
ATOM 807 C CA . THR A 1 107 ? -2.603 -6.187 -16.891 1.00 74.06 107 THR A CA 1
ATOM 808 C C . THR A 1 107 ? -1.819 -6.988 -17.927 1.00 74.06 107 THR A C 1
ATOM 810 O O . THR A 1 107 ? -1.256 -8.038 -17.625 1.00 74.06 107 THR A O 1
ATOM 813 N N . THR A 1 108 ? -1.759 -6.486 -19.156 1.00 74.31 108 THR A N 1
ATOM 814 C CA . THR A 1 108 ? -1.031 -7.090 -20.280 1.00 74.31 108 THR A CA 1
ATOM 815 C C . THR A 1 108 ? 0.280 -6.373 -20.596 1.00 74.31 108 THR A C 1
ATOM 817 O O . THR A 1 108 ? 1.069 -6.882 -21.387 1.00 74.31 108 THR A O 1
ATOM 820 N N . ALA A 1 109 ? 0.512 -5.181 -20.033 1.00 73.81 109 ALA 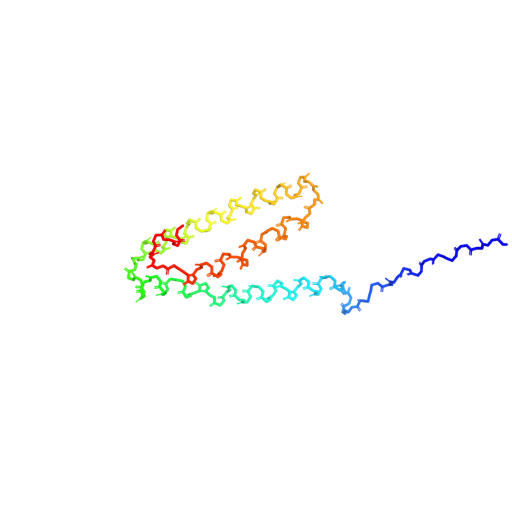A N 1
ATOM 821 C CA . ALA A 1 109 ? 1.665 -4.356 -20.371 1.00 73.81 109 ALA A CA 1
ATOM 822 C C . ALA A 1 109 ? 2.248 -3.556 -19.186 1.00 73.81 109 ALA A C 1
ATOM 824 O O . ALA A 1 109 ? 1.490 -3.108 -18.329 1.00 73.81 109 ALA A O 1
ATOM 825 N N . PRO A 1 110 ? 3.573 -3.285 -19.157 1.00 62.66 110 PRO A N 1
ATOM 826 C CA . PRO A 1 110 ? 4.238 -2.646 -18.012 1.00 62.66 110 PRO A CA 1
ATOM 827 C C . PRO A 1 110 ? 3.728 -1.242 -17.668 1.00 62.66 110 PRO A C 1
ATOM 829 O O . PRO A 1 110 ? 3.674 -0.873 -16.502 1.00 62.66 110 PRO A O 1
ATOM 832 N N . TRP A 1 111 ? 3.329 -0.451 -18.666 1.00 71.12 111 TRP A N 1
ATOM 833 C CA . TRP A 1 111 ? 2.810 0.906 -18.451 1.00 71.12 111 TRP A CA 1
ATOM 834 C C . TRP A 1 111 ? 1.412 0.934 -17.826 1.00 71.12 111 TRP A C 1
ATOM 836 O O . TRP A 1 111 ? 0.992 1.982 -17.359 1.00 71.12 111 TRP A O 1
ATOM 846 N N . GLN A 1 112 ? 0.687 -0.187 -17.816 1.00 72.75 112 GLN A N 1
ATOM 847 C CA . GLN A 1 112 ? -0.621 -0.291 -17.160 1.00 72.75 112 GLN A CA 1
ATOM 848 C C . GLN A 1 112 ? -0.504 -0.472 -15.637 1.00 72.75 112 GLN A C 1
ATOM 850 O O . GLN A 1 112 ? -1.510 -0.394 -14.941 1.00 72.75 112 GLN A O 1
ATOM 855 N N . VAL A 1 113 ? 0.705 -0.751 -15.134 1.00 66.88 113 VAL A N 1
ATOM 856 C CA . VAL A 1 113 ? 1.001 -0.875 -13.696 1.00 66.88 113 VAL A CA 1
ATOM 857 C C . VAL A 1 113 ? 1.263 0.495 -13.053 1.00 66.88 113 VAL A C 1
ATOM 859 O O . VAL A 1 113 ? 1.207 0.611 -11.831 1.00 66.88 113 VAL A O 1
ATOM 862 N N . LEU A 1 114 ? 1.567 1.510 -13.870 1.00 62.03 114 LEU A N 1
ATOM 863 C CA . LEU A 1 114 ? 1.842 2.883 -13.438 1.00 62.03 114 LEU A CA 1
ATOM 864 C C . LEU A 1 114 ? 0.579 3.642 -13.016 1.00 62.03 114 LEU A C 1
ATOM 866 O O . LEU A 1 114 ? -0.471 3.464 -13.673 1.00 62.03 114 LEU A O 1
#

Secondary structure (DSSP, 8-state):
--------------BTTB-HHHHHHHHHHHHHHHHHHTTTTHHHHHHHHTS---HHHHHHHHHHHHHHHHHHHHHHHHHHHHHT-HHHHHHHHHHHHHHHHHHGGG--SGGG--

Mean predicted aligned error: 11.87 Å

Sequence (114 aa):
MSEINQNEVKKPTKFFGLSRNVISMGAVSFLNDLSSDMIFPFIPIFLTSVLGASTAFVGLVEGIADATASILKVVAGRLSDKWGVRKPFTVFGYSLSAIMKPLLAFTTAPWQVL

pLDDT: mean 78.57, std 11.55, range [45.34, 92.88]

Nearest PDB structures (foldseek):
  3j7o-assembly1_i  TM=4.022E-01  e=7.572E+00  Sus scrofa

Radius of gyration: 21.49 Å; Cα contacts (8 Å, |Δi|>4): 35; chains: 1; bounding box: 62×29×59 Å

Foldseek 3Di:
DDDPPPDPPPDQPQDVNDGPVVVVVVVVVVVVVVVVVVCVVCPQVCCCPVQVHDPVLVVVLVVVVVVVVVVCCVVLVVVCVVVVHVVVSVVVVVVVVVVVVVVVVVDP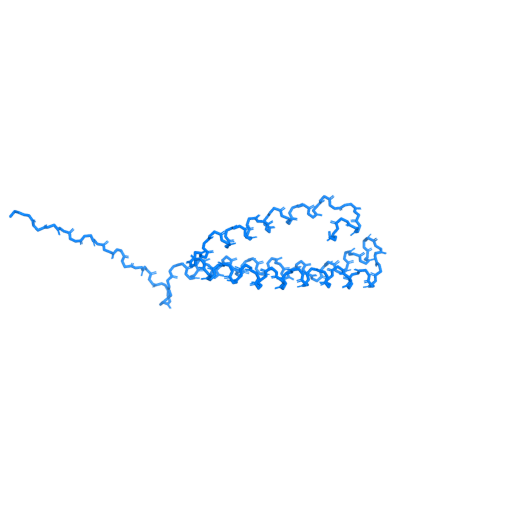HSVVSD

Solvent-accessible surface area (backbone atoms only — not comparable to full-atom values): 6891 Å² total; per-residue (Å²): 141,76,88,79,79,76,72,84,74,76,71,79,70,57,61,97,82,40,54,62,67,57,56,52,52,48,52,52,48,51,56,52,48,54,59,49,64,69,46,58,75,47,51,62,51,44,40,40,73,73,68,65,44,53,72,70,54,49,52,49,49,53,49,53,50,51,50,50,51,51,51,47,52,56,51,52,49,53,51,30,62,75,68,72,52,58,66,64,60,54,53,50,54,52,52,51,52,65,54,51,61,63,53,58,77,72,60,87,50,80,76,72,76,101